Protein AF-A0A5K0ZLF1-F1 (afdb_monomer_lite)

Sequence (175 aa):
DIVDHLTSDVILHFGGTILSRISQLFDMYIDGLMKSLPGLSEEDTLMEHKGSTKFKAETDSQQLALLGNAYAVLDELLPMALSKICSEEKELTGNESLSSESTGPIPSKAVELKDWRRHLQHSLDKFRDYFCRQYMLNFIYSRGDKAQLDARMYLHGKKEDLFWDSEPLPSLPFQ

pLDDT: mean 71.75, std 19.33, range [35.28, 97.81]

Secondary structure (DSSP, 8-state):
-HHHHHHHHHHHHHHHHHHHHHHHHHHHHHHHHHHHSPPS-SSSTTT------S----SHHHHHHHHHHHHHIIIIIHHHHHHHHHHHHHTTS-----------SHHHHHHHHHHHHHHHHHHHHHHHHHHHHHHHHHHHH---TTS---HHHHH---TTT--TTS--PPPGGG-

Organism: NCBI:txid210225

Structure (mmCIF, N/CA/C/O backbone):
data_AF-A0A5K0ZLF1-F1
#
_entry.id   AF-A0A5K0ZLF1-F1
#
loop_
_atom_site.group_PDB
_atom_site.id
_atom_site.type_symbol
_atom_site.label_atom_id
_atom_site.label_alt_id
_atom_site.label_comp_id
_atom_site.label_asym_id
_atom_site.label_entity_id
_atom_site.label_seq_id
_atom_site.pdbx_PDB_ins_code
_atom_site.Cartn_x
_atom_site.Cartn_y
_atom_site.Cartn_z
_atom_site.occupancy
_atom_site.B_iso_or_equiv
_atom_site.auth_seq_id
_atom_site.auth_comp_id
_atom_site.auth_asym_id
_atom_site.auth_atom_id
_atom_site.pdbx_PDB_model_num
ATOM 1 N N . ASP A 1 1 ? 30.273 0.880 -21.144 1.00 59.88 1 ASP A N 1
ATOM 2 C CA . ASP A 1 1 ? 30.046 0.669 -22.592 1.00 59.88 1 ASP A CA 1
ATOM 3 C C . ASP A 1 1 ? 29.129 -0.496 -22.948 1.00 59.88 1 ASP A C 1
ATOM 5 O O . ASP A 1 1 ? 27.970 -0.226 -23.213 1.00 59.88 1 ASP A O 1
ATOM 9 N N . ILE A 1 2 ? 29.535 -1.775 -22.946 1.00 61.44 2 ILE A N 1
ATOM 10 C CA . ILE A 1 2 ? 28.624 -2.860 -23.410 1.00 61.44 2 ILE A CA 1
ATOM 11 C C . ILE A 1 2 ? 27.468 -3.132 -22.426 1.00 61.44 2 ILE A C 1
ATOM 13 O O . ILE A 1 2 ? 26.330 -3.339 -22.839 1.00 61.44 2 ILE A O 1
ATOM 17 N N . VAL A 1 3 ? 27.760 -3.128 -21.123 1.00 61.06 3 VAL A N 1
ATOM 18 C CA . VAL A 1 3 ? 26.781 -3.417 -20.057 1.00 61.06 3 VAL A CA 1
ATOM 19 C C . VAL A 1 3 ? 25.696 -2.338 -19.982 1.00 61.06 3 VAL A C 1
ATOM 21 O O . VAL A 1 3 ? 24.527 -2.643 -19.755 1.00 61.06 3 VAL A O 1
ATOM 24 N N . ASP A 1 4 ? 26.064 -1.090 -20.256 1.00 61.72 4 ASP A N 1
ATOM 25 C CA . ASP A 1 4 ? 25.166 0.056 -20.132 1.00 61.72 4 ASP A CA 1
ATOM 26 C C . ASP A 1 4 ? 24.184 0.135 -21.309 1.00 61.72 4 ASP A C 1
ATOM 28 O O . ASP A 1 4 ? 22.994 0.377 -21.113 1.00 61.72 4 ASP A O 1
ATOM 32 N N . HIS A 1 5 ? 24.646 -0.167 -22.529 1.00 59.69 5 HIS A N 1
ATOM 33 C CA . HIS A 1 5 ? 23.767 -0.301 -23.698 1.00 59.69 5 HIS A CA 1
ATOM 34 C C . HIS A 1 5 ? 22.795 -1.472 -23.544 1.00 59.69 5 HIS A C 1
ATOM 36 O O . HIS A 1 5 ? 21.603 -1.315 -23.797 1.00 59.69 5 HIS A O 1
ATOM 42 N N . LEU A 1 6 ? 23.268 -2.610 -23.019 1.00 63.22 6 LEU A N 1
ATOM 43 C CA . LEU A 1 6 ? 22.384 -3.721 -22.666 1.00 63.22 6 LEU A CA 1
ATOM 44 C C . LEU A 1 6 ? 21.322 -3.304 -21.643 1.00 63.22 6 LEU A C 1
ATOM 46 O O . LEU A 1 6 ? 20.180 -3.738 -21.745 1.00 63.22 6 LEU A O 1
ATOM 50 N N . THR A 1 7 ? 21.678 -2.468 -20.668 1.00 67.00 7 THR A N 1
ATOM 51 C CA . THR A 1 7 ? 20.746 -2.012 -19.627 1.00 67.00 7 THR A CA 1
ATOM 52 C C . THR A 1 7 ? 19.644 -1.123 -20.207 1.00 67.00 7 THR A C 1
ATOM 54 O O . THR A 1 7 ? 18.468 -1.354 -19.921 1.00 67.00 7 THR A O 1
ATOM 57 N N . SER A 1 8 ? 19.991 -0.167 -21.075 1.00 66.81 8 SER A N 1
ATOM 58 C CA . SER A 1 8 ? 19.006 0.699 -21.746 1.00 66.81 8 SER A CA 1
ATOM 59 C C . SER A 1 8 ? 18.079 -0.096 -22.677 1.00 66.81 8 SER A C 1
ATOM 61 O O . SER A 1 8 ? 16.853 0.026 -22.578 1.00 66.81 8 SER A O 1
ATOM 63 N N . ASP A 1 9 ? 18.632 -1.001 -23.492 1.00 65.75 9 ASP A N 1
ATOM 64 C CA . ASP A 1 9 ? 17.843 -1.863 -24.381 1.00 65.75 9 ASP A CA 1
ATOM 65 C C . ASP A 1 9 ? 16.900 -2.782 -23.590 1.00 65.75 9 ASP A C 1
ATOM 67 O O . ASP A 1 9 ? 15.738 -2.977 -23.959 1.00 65.75 9 ASP A O 1
ATOM 71 N N . VAL A 1 10 ? 17.358 -3.309 -22.451 1.00 70.69 10 VAL A N 1
ATOM 72 C CA . VAL A 1 10 ? 16.533 -4.140 -21.568 1.00 70.69 10 VAL A CA 1
ATOM 73 C C . VAL A 1 10 ? 15.377 -3.338 -20.966 1.00 70.69 10 VAL A C 1
ATOM 75 O O . VAL A 1 10 ? 14.247 -3.826 -20.950 1.00 70.69 10 VAL A O 1
ATOM 78 N N . ILE A 1 11 ? 15.605 -2.105 -20.512 1.00 72.94 11 ILE A N 1
ATOM 79 C CA . ILE A 1 11 ? 14.537 -1.243 -19.978 1.00 72.94 11 ILE A CA 1
ATOM 80 C C . ILE A 1 11 ? 13.529 -0.889 -21.078 1.00 72.94 11 ILE A C 1
ATOM 82 O O . ILE A 1 11 ? 12.318 -0.910 -20.843 1.00 72.94 11 ILE A O 1
ATOM 86 N N . LEU A 1 12 ? 14.001 -0.602 -22.293 1.00 72.56 12 LEU A N 1
ATOM 87 C CA . LEU A 1 12 ? 13.146 -0.233 -23.417 1.00 72.56 12 LEU A CA 1
ATOM 88 C C . LEU A 1 12 ? 12.258 -1.393 -23.887 1.00 72.56 12 LEU A C 1
ATOM 90 O O . LEU A 1 12 ? 11.082 -1.171 -24.176 1.00 72.56 12 LEU A O 1
ATOM 94 N N . HIS A 1 13 ? 12.800 -2.612 -23.938 1.00 75.19 13 HIS A N 1
ATOM 95 C CA . HIS A 1 13 ? 12.083 -3.791 -24.427 1.00 75.19 13 HIS A CA 1
ATOM 96 C C . HIS A 1 13 ? 11.289 -4.532 -23.348 1.00 75.19 13 HIS A C 1
ATOM 98 O O . HIS A 1 13 ? 10.226 -5.080 -23.644 1.00 75.19 13 HIS A O 1
ATOM 104 N N . PHE A 1 14 ? 11.767 -4.547 -22.102 1.00 79.75 14 PHE A N 1
ATOM 105 C CA . PHE A 1 14 ? 11.156 -5.318 -21.016 1.00 79.75 14 PHE A CA 1
ATOM 106 C C . PHE A 1 14 ? 10.496 -4.458 -19.936 1.00 79.75 14 PHE A C 1
ATOM 108 O O . PHE A 1 14 ? 9.848 -5.024 -19.056 1.00 79.75 14 PHE A O 1
ATOM 115 N N . GLY A 1 15 ? 10.584 -3.124 -20.009 1.00 79.88 15 GLY A N 1
ATOM 116 C CA . GLY A 1 15 ? 10.031 -2.200 -19.010 1.00 79.88 15 GLY A CA 1
ATOM 117 C C . GLY A 1 15 ? 8.580 -2.504 -18.637 1.00 79.88 15 GLY A C 1
ATOM 118 O O . GLY A 1 15 ? 8.283 -2.699 -17.463 1.00 79.88 15 GLY A O 1
ATOM 119 N N . GLY A 1 16 ? 7.695 -2.679 -19.620 1.00 83.69 16 GLY A N 1
ATOM 120 C CA . GLY A 1 16 ? 6.294 -3.027 -19.363 1.00 83.69 16 GLY A CA 1
ATOM 121 C C . GLY A 1 16 ? 6.087 -4.377 -18.672 1.00 83.69 16 GLY A C 1
ATOM 122 O O . GLY A 1 16 ? 5.276 -4.513 -17.753 1.00 83.69 16 GLY A O 1
ATOM 123 N N . THR A 1 17 ? 6.887 -5.382 -19.041 1.00 87.50 17 THR A N 1
ATOM 124 C CA . THR A 1 17 ? 6.853 -6.697 -18.380 1.00 87.50 17 THR A CA 1
ATOM 125 C C . THR A 1 17 ? 7.340 -6.589 -16.936 1.00 87.50 17 THR A C 1
ATOM 127 O O . THR A 1 17 ? 6.736 -7.179 -16.041 1.00 87.50 17 THR A O 1
ATOM 130 N N . ILE A 1 18 ? 8.395 -5.810 -16.689 1.00 88.06 18 ILE A N 1
ATOM 131 C CA . ILE A 1 18 ? 8.931 -5.558 -15.347 1.00 88.06 18 ILE A CA 1
ATOM 132 C C . ILE A 1 18 ? 7.883 -4.847 -14.486 1.00 88.06 18 ILE A C 1
ATOM 134 O O . ILE A 1 18 ? 7.588 -5.316 -13.389 1.00 88.06 18 ILE A O 1
ATOM 138 N N . LEU A 1 19 ? 7.264 -3.778 -14.994 1.00 89.62 19 LEU A N 1
ATOM 139 C CA . LEU A 1 19 ? 6.209 -3.043 -14.291 1.00 89.62 19 LEU A CA 1
ATOM 140 C C . LEU A 1 19 ? 5.022 -3.952 -13.946 1.00 89.62 19 LEU A C 1
ATOM 142 O O . LEU A 1 19 ? 4.575 -3.959 -12.800 1.00 89.62 19 LEU A O 1
ATOM 146 N N . SER A 1 20 ? 4.576 -4.790 -14.886 1.00 91.50 20 SER A N 1
ATOM 147 C CA . SER A 1 20 ? 3.515 -5.778 -14.646 1.00 91.50 20 SER A CA 1
ATOM 148 C C . SER A 1 20 ? 3.877 -6.778 -13.541 1.00 91.50 20 SER A C 1
ATOM 150 O O . SER A 1 20 ? 3.047 -7.089 -12.682 1.00 91.50 20 SER A O 1
ATOM 152 N N . ARG A 1 21 ? 5.125 -7.261 -13.511 1.00 93.31 21 ARG A N 1
ATOM 153 C CA . ARG A 1 21 ? 5.606 -8.149 -12.441 1.00 93.31 21 ARG A CA 1
ATOM 154 C C . ARG A 1 21 ? 5.681 -7.436 -11.097 1.00 93.31 21 ARG A C 1
ATOM 156 O O . ARG A 1 21 ? 5.302 -8.033 -10.094 1.00 93.31 21 ARG A O 1
ATOM 163 N N . ILE A 1 22 ? 6.109 -6.174 -11.067 1.00 93.81 22 ILE A N 1
ATOM 164 C CA . ILE A 1 22 ? 6.105 -5.363 -9.843 1.00 93.81 22 ILE A CA 1
ATOM 165 C C . ILE A 1 22 ? 4.676 -5.192 -9.321 1.00 93.81 22 ILE A C 1
ATOM 167 O O . ILE A 1 22 ? 4.459 -5.380 -8.129 1.00 93.81 22 ILE A O 1
ATOM 171 N N . SER A 1 23 ? 3.695 -4.915 -10.188 1.00 95.06 23 SER A N 1
ATOM 172 C CA . SER A 1 23 ? 2.282 -4.841 -9.787 1.00 95.06 23 SER A CA 1
ATOM 173 C C . SER A 1 23 ? 1.796 -6.139 -9.146 1.00 95.06 23 SER A C 1
ATOM 175 O O . SER A 1 23 ? 1.234 -6.103 -8.058 1.00 95.06 23 SER A O 1
ATOM 177 N N . GLN A 1 24 ? 2.085 -7.291 -9.760 1.00 96.31 24 GLN A N 1
ATOM 178 C CA . GLN A 1 24 ? 1.708 -8.602 -9.212 1.00 96.31 24 GLN A CA 1
ATOM 179 C C . GLN A 1 24 ? 2.365 -8.879 -7.854 1.00 96.31 24 GLN A C 1
ATOM 181 O O . GLN A 1 24 ? 1.717 -9.383 -6.939 1.00 96.31 24 GLN A O 1
ATOM 186 N N . LEU A 1 25 ? 3.648 -8.541 -7.705 1.00 96.88 25 LEU A N 1
ATOM 187 C CA . LEU A 1 25 ? 4.357 -8.687 -6.433 1.00 96.88 25 LEU A CA 1
ATOM 188 C C . LEU A 1 25 ? 3.794 -7.757 -5.359 1.00 96.88 25 LEU A C 1
ATOM 190 O O . LEU A 1 25 ? 3.682 -8.165 -4.205 1.00 96.88 25 LEU A O 1
ATOM 194 N N . PHE A 1 26 ? 3.423 -6.533 -5.732 1.00 97.25 26 PHE A N 1
ATOM 195 C CA . PHE A 1 26 ? 2.796 -5.589 -4.819 1.00 97.25 26 PHE A CA 1
ATOM 196 C C . PHE A 1 26 ? 1.419 -6.082 -4.365 1.00 97.25 26 PHE A C 1
ATOM 198 O O . PHE A 1 26 ? 1.138 -6.047 -3.172 1.00 97.25 26 PHE A O 1
ATOM 205 N N . ASP A 1 27 ? 0.609 -6.645 -5.264 1.00 97.50 27 ASP A N 1
ATOM 206 C CA . ASP A 1 27 ? -0.674 -7.262 -4.902 1.00 97.50 27 ASP A CA 1
ATOM 207 C C . ASP A 1 27 ? -0.486 -8.409 -3.898 1.00 97.50 27 ASP A C 1
ATOM 209 O O . ASP A 1 27 ? -1.157 -8.458 -2.868 1.00 97.50 27 ASP A O 1
ATOM 213 N N . MET A 1 28 ? 0.486 -9.295 -4.141 1.00 96.06 28 MET A N 1
ATOM 214 C CA . MET A 1 28 ? 0.816 -10.382 -3.211 1.00 96.06 28 MET A CA 1
ATOM 215 C C . MET A 1 28 ? 1.322 -9.865 -1.859 1.00 96.06 28 MET A C 1
ATOM 217 O O . MET A 1 28 ? 1.008 -10.443 -0.816 1.00 96.06 28 MET A O 1
ATOM 221 N N . TYR A 1 29 ? 2.113 -8.792 -1.871 1.00 96.31 29 TYR A N 1
ATOM 222 C CA . TYR A 1 29 ? 2.585 -8.125 -0.663 1.00 96.31 29 TYR A CA 1
ATOM 223 C C . TYR A 1 29 ? 1.412 -7.568 0.148 1.00 96.31 29 TYR A C 1
ATOM 225 O O . TYR A 1 29 ? 1.292 -7.890 1.330 1.00 96.31 29 TYR A O 1
ATOM 233 N N . ILE A 1 30 ? 0.509 -6.822 -0.492 1.00 96.25 30 ILE A N 1
ATOM 234 C CA . ILE A 1 30 ? -0.695 -6.266 0.128 1.00 96.25 30 ILE A CA 1
ATOM 235 C C . ILE A 1 30 ? -1.600 -7.367 0.694 1.00 96.25 30 ILE A C 1
ATOM 237 O O . ILE A 1 30 ? -2.020 -7.278 1.849 1.00 96.25 30 ILE A O 1
ATOM 241 N N . ASP A 1 31 ? -1.863 -8.433 -0.063 1.00 94.06 31 ASP A N 1
ATOM 242 C CA . ASP A 1 31 ? -2.661 -9.564 0.422 1.00 9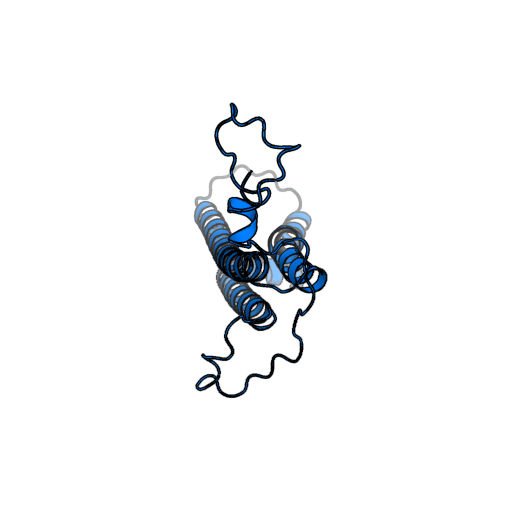4.06 31 ASP A CA 1
ATOM 243 C C . ASP A 1 31 ? -1.993 -10.247 1.633 1.00 94.06 31 ASP A C 1
ATOM 245 O O . ASP A 1 31 ? -2.670 -10.696 2.562 1.00 94.06 31 ASP A O 1
ATOM 249 N N . GLY A 1 32 ? -0.658 -10.301 1.661 1.00 92.62 32 GLY A N 1
ATOM 250 C CA . GLY A 1 32 ? 0.114 -10.756 2.817 1.00 92.62 32 GLY A CA 1
ATOM 251 C C . GLY A 1 32 ? -0.050 -9.850 4.041 1.00 92.62 32 GLY A C 1
ATOM 252 O O . GLY A 1 32 ? -0.228 -10.352 5.156 1.00 92.62 32 GLY A O 1
ATOM 253 N N . LEU A 1 33 ? -0.046 -8.528 3.849 1.00 92.94 33 LEU A N 1
ATOM 254 C CA . LEU A 1 33 ? -0.303 -7.563 4.920 1.00 92.94 33 LEU A CA 1
ATOM 255 C C . LEU A 1 33 ? -1.730 -7.690 5.466 1.00 92.94 33 LEU A C 1
ATOM 257 O O . LEU A 1 33 ? -1.904 -7.736 6.682 1.00 92.94 33 LEU A O 1
ATOM 261 N N . MET A 1 34 ? -2.738 -7.829 4.598 1.00 91.69 34 MET A N 1
ATOM 262 C CA . MET A 1 34 ? -4.134 -8.049 5.008 1.00 91.69 34 MET A CA 1
ATOM 263 C C . MET A 1 34 ? -4.284 -9.295 5.883 1.00 91.69 34 MET A C 1
ATOM 265 O O . MET A 1 34 ? -4.906 -9.231 6.939 1.00 91.69 34 MET A O 1
ATOM 269 N N . LYS A 1 35 ? -3.662 -10.414 5.487 1.00 89.94 35 LYS A N 1
ATOM 270 C CA . LYS A 1 35 ? -3.667 -11.679 6.251 1.00 89.94 35 LYS A CA 1
ATOM 271 C C . LYS A 1 35 ? -2.897 -11.611 7.571 1.00 89.94 35 LYS A C 1
ATOM 273 O O . LYS A 1 35 ? -3.031 -12.510 8.403 1.00 89.94 35 LYS A O 1
ATOM 278 N N . SER A 1 36 ? -2.054 -10.594 7.733 1.00 89.88 36 SER A N 1
ATOM 279 C CA . SER A 1 36 ? -1.294 -10.347 8.959 1.00 89.88 36 SER A CA 1
ATOM 280 C C . SER A 1 36 ? -2.064 -9.466 9.945 1.00 89.88 36 SER A C 1
ATOM 282 O O . SER A 1 36 ? -1.708 -9.431 11.121 1.00 89.88 36 SER A O 1
ATOM 284 N N . LEU A 1 37 ? -3.113 -8.764 9.508 1.00 87.56 37 LEU A N 1
ATOM 285 C CA . LEU A 1 37 ? -3.998 -8.029 10.409 1.00 87.56 37 LEU A CA 1
ATOM 286 C C . LEU A 1 37 ? -4.905 -9.000 11.186 1.00 87.56 37 LEU A C 1
ATOM 288 O O . LEU A 1 37 ? -5.261 -10.067 10.674 1.00 87.56 37 LEU A O 1
ATOM 292 N N . PRO A 1 38 ? -5.294 -8.656 12.424 1.00 80.88 38 PRO A N 1
ATOM 293 C CA . PRO A 1 38 ? -6.237 -9.459 13.180 1.00 80.88 38 PRO A CA 1
ATOM 294 C C . PRO A 1 38 ? -7.592 -9.435 12.465 1.00 80.88 38 PRO A C 1
ATOM 296 O O . PRO A 1 38 ? -8.112 -8.372 12.138 1.00 80.88 38 PRO A O 1
ATOM 299 N N . GLY A 1 39 ? -8.137 -10.617 12.181 1.00 70.38 39 GLY A N 1
ATOM 300 C CA . GLY A 1 39 ? -9.487 -10.766 11.647 1.00 70.38 39 GLY A CA 1
ATOM 301 C C . GLY A 1 39 ? -10.510 -10.815 12.779 1.00 70.38 39 GLY A C 1
ATOM 302 O O . GLY A 1 39 ? -10.267 -11.448 13.803 1.00 70.38 39 GLY A O 1
ATOM 303 N N . LEU A 1 40 ? -11.657 -10.169 12.581 1.00 56.16 40 LEU A N 1
ATOM 304 C CA . LEU A 1 40 ? -12.755 -10.108 13.554 1.00 56.16 40 LEU A CA 1
ATOM 305 C C . LEU A 1 40 ? -13.678 -11.338 13.604 1.00 56.16 40 LEU A C 1
ATOM 307 O O . LEU A 1 40 ? -14.561 -11.378 14.454 1.00 56.16 40 LEU A O 1
ATOM 311 N N . SER A 1 41 ? -13.511 -12.330 12.726 1.00 47.41 41 SER A N 1
ATOM 312 C CA . SER A 1 41 ? -14.410 -13.489 12.668 1.00 47.41 41 SER A CA 1
ATOM 313 C C . SER A 1 41 ? -13.689 -14.782 13.038 1.00 47.41 41 SER A C 1
ATOM 315 O O . SER A 1 41 ? -12.866 -15.287 12.276 1.00 47.41 41 SER A O 1
ATOM 317 N N . GLU A 1 42 ? -14.048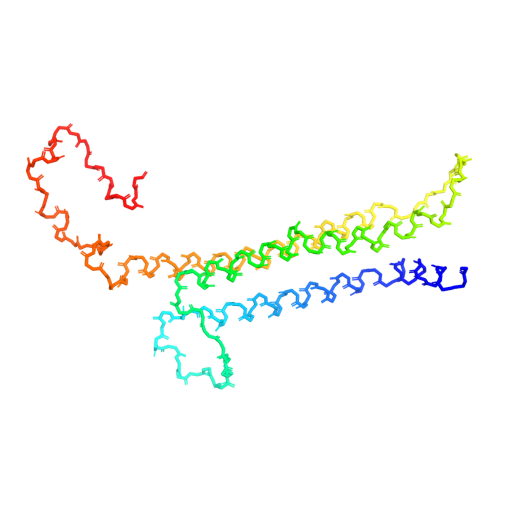 -15.342 14.193 1.00 45.31 42 GLU A N 1
ATOM 318 C CA . GLU A 1 42 ? -13.858 -16.768 14.487 1.00 45.31 42 GLU A CA 1
ATOM 319 C C . GLU A 1 42 ? -14.936 -17.651 13.821 1.00 45.31 42 GLU A C 1
ATOM 321 O O . GLU A 1 42 ? -14.966 -18.852 14.063 1.00 45.31 42 GLU A O 1
ATOM 326 N N . GLU A 1 43 ? -15.816 -17.095 12.977 1.00 45.19 43 GLU A N 1
ATOM 327 C CA . GLU A 1 43 ? -16.950 -17.832 12.395 1.00 45.19 43 GLU A CA 1
ATOM 328 C C . GLU A 1 43 ? -16.781 -18.174 10.900 1.00 45.19 43 GLU A C 1
ATOM 330 O O . GLU A 1 43 ? -17.529 -18.992 10.376 1.00 45.19 43 GLU A O 1
ATOM 335 N N . ASP A 1 44 ? -15.738 -17.664 10.230 1.00 44.41 44 ASP A N 1
ATOM 336 C CA . ASP A 1 44 ? -15.368 -18.065 8.852 1.00 44.41 44 ASP A CA 1
ATOM 337 C C . ASP A 1 44 ? -14.166 -19.036 8.791 1.00 44.41 44 ASP A C 1
ATOM 339 O O . ASP A 1 44 ? -13.738 -19.494 7.730 1.00 44.41 44 ASP A O 1
ATOM 343 N N . THR A 1 45 ? -13.618 -19.423 9.945 1.00 44.94 45 THR A N 1
ATOM 344 C CA . THR A 1 45 ? -12.450 -20.317 10.071 1.00 44.94 45 THR A CA 1
ATOM 345 C C . THR A 1 45 ? -12.757 -21.801 9.852 1.00 44.94 45 THR A C 1
ATOM 347 O O . THR A 1 45 ? -11.894 -22.645 10.099 1.00 44.94 45 THR A O 1
ATOM 350 N N . LEU A 1 46 ? -13.943 -22.159 9.348 1.00 45.22 46 LEU A N 1
ATOM 351 C CA . LEU A 1 46 ? -14.272 -23.554 9.035 1.00 45.22 46 LEU A CA 1
ATOM 352 C C . LEU A 1 46 ? -13.883 -23.999 7.617 1.00 45.22 46 LEU A C 1
ATOM 354 O O . LEU A 1 46 ? -13.921 -25.201 7.357 1.00 45.22 46 LEU A O 1
ATOM 358 N N . MET A 1 47 ? -13.452 -23.101 6.719 1.00 43.22 47 MET A N 1
ATOM 359 C CA . MET A 1 47 ? -13.105 -23.492 5.337 1.00 43.22 47 MET A CA 1
ATOM 360 C C . MET A 1 47 ? -11.778 -22.959 4.772 1.00 43.22 47 MET A C 1
ATOM 362 O O . MET A 1 47 ? -11.347 -23.463 3.736 1.00 43.22 47 MET A O 1
ATOM 366 N N . GLU A 1 48 ? -11.050 -22.053 5.435 1.00 47.47 48 GLU A N 1
ATOM 367 C CA . GLU A 1 48 ? -9.718 -21.639 4.953 1.00 47.47 48 GLU A CA 1
ATOM 368 C C . GLU A 1 48 ? -8.579 -22.390 5.651 1.00 47.47 48 GLU A C 1
ATOM 370 O O . GLU A 1 48 ? -7.915 -21.968 6.597 1.00 47.47 48 GLU A O 1
ATOM 375 N N . HIS A 1 49 ? -8.378 -23.587 5.123 1.00 43.25 49 HIS A N 1
ATOM 376 C CA . HIS A 1 49 ? -7.299 -24.517 5.389 1.00 43.25 49 HIS A CA 1
ATOM 377 C C . HIS A 1 49 ? -5.895 -23.863 5.324 1.00 43.25 49 HIS A C 1
ATOM 379 O O . HIS A 1 49 ? -5.413 -23.490 4.258 1.00 43.25 49 HIS A O 1
ATOM 385 N N . LYS A 1 50 ? -5.193 -23.840 6.469 1.00 43.19 50 LYS A N 1
ATOM 386 C CA . LYS A 1 50 ? -3.718 -23.854 6.620 1.00 43.19 50 LYS A CA 1
ATOM 387 C C . LYS A 1 50 ? -2.909 -22.962 5.660 1.00 43.19 50 LYS A C 1
ATOM 389 O O . LYS A 1 50 ? -2.143 -23.446 4.829 1.00 43.19 50 LYS A O 1
ATOM 394 N N . GLY A 1 51 ? -2.920 -21.663 5.916 1.00 46.00 51 GLY A N 1
ATOM 395 C CA . GLY A 1 51 ? -1.757 -20.813 5.674 1.00 46.00 51 GLY A CA 1
ATOM 396 C C . GLY A 1 51 ? -1.411 -20.123 6.980 1.00 46.00 51 GLY A C 1
ATOM 397 O O . GLY A 1 51 ? -1.985 -19.087 7.279 1.00 46.00 51 GLY A O 1
ATOM 398 N N . SER A 1 52 ? -0.540 -20.706 7.807 1.00 52.25 52 SER A N 1
ATOM 399 C CA . SER A 1 52 ? -0.112 -20.053 9.047 1.00 52.25 52 SER A CA 1
ATOM 400 C C . SER A 1 52 ? 0.668 -18.785 8.688 1.00 52.25 52 SER A C 1
ATOM 402 O O . SER A 1 52 ? 1.870 -18.861 8.406 1.00 52.25 52 SER A O 1
ATOM 404 N N . THR A 1 53 ? 0.018 -17.623 8.666 1.00 58.00 53 THR A N 1
ATOM 405 C CA . THR A 1 53 ? 0.731 -16.347 8.687 1.00 58.00 53 THR A CA 1
ATOM 406 C C . THR A 1 53 ? 1.566 -16.366 9.966 1.00 58.00 53 THR A C 1
ATOM 408 O O . THR A 1 53 ? 1.023 -16.363 11.067 1.00 58.00 53 THR A O 1
ATOM 411 N N . LYS A 1 54 ? 2.895 -16.502 9.837 1.00 66.19 54 LYS A N 1
ATOM 412 C CA . LYS A 1 54 ? 3.804 -16.647 10.994 1.00 66.19 54 LYS A CA 1
ATOM 413 C C . LYS A 1 54 ? 3.790 -15.415 11.905 1.00 66.19 54 LYS A C 1
ATOM 415 O O . LYS A 1 54 ? 4.246 -15.497 13.038 1.00 66.19 54 LYS A O 1
ATOM 420 N N . PHE A 1 55 ? 3.299 -14.292 11.390 1.00 79.56 55 PHE A N 1
ATOM 421 C CA . PHE A 1 55 ? 3.217 -13.014 12.068 1.00 79.56 55 PHE A CA 1
ATOM 422 C C . PHE A 1 55 ? 1.778 -12.491 12.011 1.00 79.56 55 PHE A C 1
ATOM 424 O O . PHE A 1 55 ? 1.174 -12.474 10.937 1.00 79.56 55 PHE A O 1
ATOM 431 N N . LYS A 1 56 ? 1.258 -12.056 13.162 1.00 87.12 56 LYS A N 1
ATOM 432 C CA . LYS A 1 56 ? 0.027 -11.272 13.285 1.00 87.12 56 LYS A CA 1
ATOM 433 C C . LYS A 1 56 ? 0.351 -9.936 13.954 1.00 87.12 56 LYS A C 1
ATOM 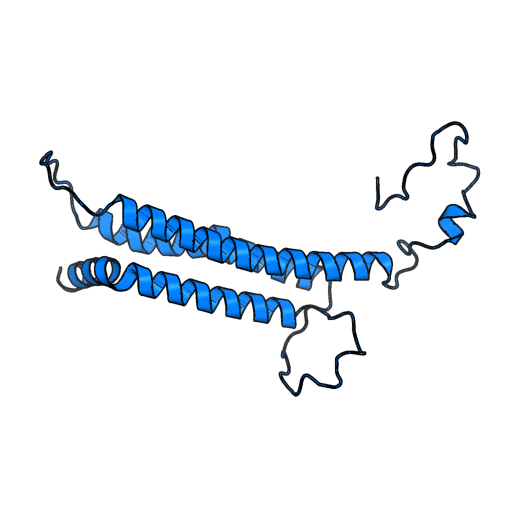435 O O . LYS A 1 56 ? 1.091 -9.902 14.932 1.00 87.12 56 LYS A O 1
ATOM 440 N N . ALA A 1 57 ? -0.198 -8.853 13.419 1.00 87.69 57 ALA A N 1
ATOM 441 C CA . ALA A 1 57 ? -0.082 -7.504 13.959 1.00 87.69 57 ALA A CA 1
ATOM 442 C C . ALA A 1 57 ? -1.156 -7.280 15.035 1.00 87.69 57 ALA A C 1
ATOM 444 O O . ALA A 1 57 ? -2.211 -6.714 14.773 1.00 87.69 57 ALA A O 1
ATOM 445 N N . GLU A 1 58 ? -0.921 -7.776 16.242 1.00 83.94 58 GLU A N 1
ATOM 446 C CA . GLU A 1 58 ? -1.919 -7.773 17.317 1.00 83.94 58 GLU A CA 1
ATOM 447 C C . GLU A 1 58 ? -2.141 -6.383 17.930 1.00 83.94 58 GLU A C 1
ATOM 449 O O . GLU A 1 58 ? -3.241 -6.091 18.389 1.00 83.94 58 GLU A O 1
ATOM 454 N N . THR A 1 59 ? -1.133 -5.506 17.913 1.00 85.94 59 THR A N 1
ATOM 455 C CA . THR A 1 59 ? -1.235 -4.160 18.501 1.00 85.94 59 THR A CA 1
ATOM 456 C C . THR A 1 59 ? -1.569 -3.093 17.461 1.00 85.94 59 THR A C 1
ATOM 458 O O . THR A 1 59 ? -1.111 -3.171 16.321 1.00 85.94 59 THR A O 1
ATOM 461 N N . ASP A 1 60 ? -2.259 -2.023 17.868 1.00 84.00 60 ASP A N 1
ATOM 462 C CA . ASP A 1 60 ? -2.546 -0.866 17.000 1.00 84.00 60 ASP A CA 1
ATOM 463 C C . ASP A 1 60 ? -1.276 -0.306 16.349 1.00 84.00 60 ASP A C 1
ATOM 465 O O . ASP A 1 60 ? -1.258 0.009 15.163 1.00 84.00 60 ASP A O 1
ATOM 469 N N . SER A 1 61 ? -0.176 -0.243 17.107 1.00 86.44 61 SER A N 1
ATOM 470 C CA . SER A 1 61 ? 1.121 0.204 16.598 1.00 86.44 61 SER A CA 1
ATOM 471 C C . SER A 1 61 ? 1.680 -0.710 15.506 1.00 86.44 61 SER A C 1
ATOM 473 O O . SER A 1 61 ? 2.221 -0.210 14.524 1.00 86.44 61 SER A O 1
ATOM 475 N N . GLN A 1 62 ? 1.537 -2.033 15.635 1.00 91.00 62 GLN A N 1
ATOM 476 C CA . GLN A 1 62 ? 1.958 -2.984 14.606 1.00 91.00 62 GLN A CA 1
ATOM 477 C C . GLN A 1 62 ? 1.076 -2.866 13.363 1.00 91.00 62 GLN A C 1
ATOM 479 O O . GLN A 1 62 ? 1.596 -2.859 12.251 1.00 91.00 62 GLN A O 1
ATOM 484 N N . GLN A 1 63 ? -0.240 -2.734 13.534 1.00 90.50 63 GLN A N 1
ATOM 485 C CA . GLN A 1 63 ? -1.177 -2.605 12.418 1.00 90.50 63 GLN A CA 1
ATOM 486 C C . GLN A 1 63 ? -0.952 -1.294 11.650 1.00 90.50 63 GLN A C 1
ATOM 488 O O . GLN A 1 63 ? -0.861 -1.306 10.422 1.00 90.50 63 GLN A O 1
ATOM 493 N N . LEU A 1 64 ? -0.784 -0.175 12.365 1.00 92.00 64 LEU A N 1
ATOM 494 C CA . LEU A 1 64 ? -0.423 1.119 11.781 1.00 92.00 64 LEU A CA 1
ATOM 495 C C . LEU A 1 64 ? 0.947 1.073 11.102 1.00 92.00 64 LEU A C 1
ATOM 497 O O . LEU A 1 64 ? 1.111 1.669 10.042 1.00 92.00 64 LEU A O 1
ATOM 501 N N . ALA A 1 65 ? 1.917 0.343 11.660 1.00 94.25 65 ALA A N 1
ATOM 502 C CA . ALA A 1 65 ? 3.212 0.150 11.017 1.00 94.25 65 ALA A CA 1
ATOM 503 C C . ALA A 1 65 ? 3.091 -0.634 9.701 1.00 94.25 65 ALA A C 1
ATOM 505 O O . ALA A 1 65 ? 3.747 -0.270 8.730 1.00 94.25 65 ALA A O 1
ATOM 506 N N . LEU A 1 66 ? 2.239 -1.667 9.620 1.00 94.38 66 LEU A N 1
ATOM 507 C CA . LEU A 1 66 ? 1.981 -2.363 8.352 1.00 94.38 66 LEU A CA 1
ATOM 508 C C . LEU A 1 66 ? 1.372 -1.421 7.306 1.00 94.38 66 LEU A C 1
ATOM 510 O O . LEU A 1 66 ? 1.817 -1.425 6.159 1.00 94.38 66 LEU A O 1
ATOM 514 N N . LEU A 1 67 ? 0.402 -0.593 7.706 1.00 94.81 67 LEU A N 1
ATOM 515 C CA . LEU A 1 67 ? -0.183 0.426 6.836 1.00 94.81 67 LEU A CA 1
ATOM 516 C C . LEU A 1 67 ? 0.877 1.426 6.362 1.00 94.81 67 LEU A C 1
ATOM 518 O O . LEU A 1 67 ? 1.054 1.605 5.160 1.00 94.81 67 LEU A O 1
ATOM 522 N N . GLY A 1 68 ? 1.633 2.014 7.290 1.00 96.19 68 GLY A N 1
ATOM 523 C CA . GLY A 1 68 ? 2.697 2.972 6.988 1.00 96.19 68 GLY A CA 1
ATOM 524 C C . GLY A 1 68 ? 3.782 2.396 6.078 1.00 96.19 68 GLY A C 1
ATOM 525 O O . GLY A 1 68 ? 4.199 3.060 5.135 1.00 96.19 68 GLY A O 1
ATOM 526 N N . ASN A 1 69 ? 4.183 1.140 6.289 1.00 95.81 69 ASN A N 1
ATOM 527 C CA . ASN A 1 69 ? 5.143 0.459 5.421 1.00 95.81 69 ASN A CA 1
ATOM 528 C C . ASN A 1 69 ? 4.614 0.309 3.989 1.00 95.81 69 ASN A C 1
ATOM 530 O O . ASN A 1 69 ? 5.370 0.516 3.043 1.00 95.81 69 ASN A O 1
ATOM 534 N N . ALA A 1 70 ? 3.329 -0.014 3.813 1.00 96.81 70 ALA A N 1
ATOM 535 C CA . ALA A 1 70 ? 2.729 -0.118 2.485 1.00 96.81 70 ALA A CA 1
ATOM 536 C C . ALA A 1 70 ? 2.746 1.227 1.737 1.00 96.81 70 ALA A C 1
ATOM 538 O O . ALA A 1 70 ? 3.106 1.265 0.559 1.00 96.81 70 ALA A O 1
ATOM 539 N N . TYR A 1 71 ? 2.435 2.326 2.435 1.00 96.50 71 TYR A N 1
ATOM 540 C CA . TYR A 1 71 ? 2.568 3.684 1.895 1.00 96.50 71 TYR A CA 1
ATOM 541 C C . TYR A 1 71 ? 4.022 4.018 1.551 1.00 96.50 71 TYR A C 1
ATOM 543 O O . TYR A 1 71 ? 4.294 4.452 0.438 1.00 96.50 71 TYR A O 1
ATOM 551 N N . ALA A 1 72 ? 4.971 3.749 2.452 1.00 96.81 72 ALA A N 1
ATOM 552 C CA . ALA A 1 72 ? 6.390 4.015 2.213 1.00 96.81 72 ALA A CA 1
ATOM 553 C C . ALA A 1 72 ? 6.926 3.255 0.986 1.00 96.81 72 ALA A C 1
ATOM 555 O O . ALA A 1 72 ? 7.678 3.807 0.182 1.00 96.81 72 ALA A O 1
ATOM 556 N N . VAL A 1 73 ? 6.506 2.000 0.787 1.00 96.38 73 VAL A N 1
ATOM 557 C CA . VAL A 1 73 ? 6.867 1.231 -0.414 1.00 96.38 73 VAL A CA 1
ATOM 558 C C . VAL A 1 73 ? 6.350 1.916 -1.682 1.00 96.38 73 VAL A C 1
ATOM 560 O O . VAL A 1 73 ? 7.112 2.061 -2.640 1.00 96.38 73 VAL A O 1
ATOM 563 N N . LEU A 1 74 ? 5.081 2.335 -1.694 1.00 95.06 74 LEU A N 1
ATOM 564 C CA . LEU A 1 74 ? 4.448 2.925 -2.873 1.00 95.06 74 LEU A CA 1
ATOM 565 C C . LEU A 1 74 ? 4.943 4.342 -3.186 1.00 95.06 74 LEU A C 1
ATOM 567 O O . LEU A 1 74 ? 5.224 4.644 -4.345 1.00 95.06 74 LEU A O 1
ATOM 571 N N . ASP A 1 75 ? 5.022 5.204 -2.178 1.00 94.38 75 ASP A N 1
ATOM 572 C CA . ASP A 1 75 ? 5.251 6.638 -2.360 1.00 94.38 75 ASP A CA 1
ATOM 573 C C . ASP A 1 75 ? 6.734 7.020 -2.320 1.00 94.38 75 ASP A C 1
ATOM 575 O O . ASP A 1 75 ? 7.117 8.026 -2.919 1.00 94.38 75 ASP A O 1
ATOM 579 N N . GLU A 1 76 ? 7.583 6.210 -1.680 1.00 93.69 76 GLU A N 1
ATOM 580 C CA . GLU A 1 76 ? 9.010 6.509 -1.536 1.00 93.69 76 GLU A CA 1
ATOM 581 C C . GLU A 1 76 ? 9.892 5.480 -2.245 1.00 93.69 76 GLU A C 1
ATOM 583 O O . GLU A 1 76 ? 10.644 5.833 -3.158 1.00 93.69 76 GLU A O 1
ATOM 588 N N . LEU A 1 77 ? 9.808 4.201 -1.862 1.00 93.81 77 LEU A N 1
ATOM 589 C CA . LEU A 1 77 ? 10.786 3.196 -2.298 1.00 93.81 77 LEU A CA 1
ATOM 590 C C . LEU A 1 77 ? 10.682 2.878 -3.791 1.00 93.81 77 LEU A C 1
ATOM 592 O O . LEU A 1 77 ? 11.703 2.862 -4.480 1.00 93.81 77 LEU A O 1
ATOM 596 N N . LEU A 1 78 ? 9.473 2.638 -4.307 1.00 91.31 78 LEU A N 1
ATOM 597 C CA . LEU A 1 78 ? 9.268 2.335 -5.726 1.00 91.31 78 LEU A CA 1
ATOM 598 C C . LEU A 1 78 ? 9.633 3.525 -6.634 1.00 91.31 78 LEU A C 1
ATOM 600 O O . LEU A 1 78 ? 10.399 3.320 -7.580 1.00 91.31 78 LEU A O 1
ATOM 604 N N . PRO A 1 79 ? 9.186 4.767 -6.359 1.00 88.44 79 PRO A N 1
ATOM 605 C CA . PRO A 1 79 ? 9.612 5.935 -7.124 1.00 88.44 79 PRO A CA 1
ATOM 606 C C . PRO A 1 79 ? 11.121 6.176 -7.059 1.00 88.44 79 PRO A C 1
ATOM 608 O O . PRO A 1 79 ? 11.717 6.513 -8.080 1.00 88.44 79 PRO A O 1
ATOM 611 N N . MET A 1 80 ? 11.754 5.969 -5.898 1.00 88.88 80 MET A N 1
ATOM 612 C CA . MET A 1 80 ? 13.208 6.086 -5.752 1.00 88.88 80 MET A CA 1
ATOM 613 C C . MET A 1 80 ? 13.958 5.013 -6.550 1.00 88.88 80 MET A C 1
ATOM 615 O O . MET A 1 80 ? 14.988 5.299 -7.155 1.00 88.88 80 MET A O 1
ATOM 619 N N . ALA A 1 81 ? 13.473 3.772 -6.554 1.00 87.31 81 ALA A N 1
ATOM 620 C CA . ALA A 1 81 ? 14.080 2.700 -7.334 1.00 87.31 81 ALA A CA 1
ATOM 621 C C . ALA A 1 81 ? 13.974 2.988 -8.838 1.00 87.31 81 ALA A C 1
ATOM 623 O O . ALA A 1 81 ? 14.970 2.894 -9.552 1.00 87.31 81 ALA A O 1
ATOM 624 N N . LEU A 1 82 ? 12.798 3.413 -9.307 1.00 84.31 82 LEU A N 1
ATOM 625 C CA . LEU A 1 82 ? 12.597 3.799 -10.703 1.00 84.31 82 LEU A CA 1
ATOM 626 C C . LEU A 1 82 ? 13.443 5.007 -11.102 1.00 84.31 82 LEU A C 1
ATOM 628 O O . LEU A 1 82 ? 14.016 5.011 -12.188 1.00 84.31 82 LEU A O 1
ATOM 632 N N . SER A 1 83 ? 13.552 6.021 -10.240 1.00 81.06 83 SER A N 1
ATOM 633 C CA . SER A 1 83 ? 14.354 7.203 -10.551 1.00 81.06 83 SER A CA 1
ATOM 634 C C . SER A 1 83 ? 15.833 6.865 -10.683 1.00 81.06 83 SER A C 1
ATOM 636 O O . SER A 1 83 ? 16.471 7.398 -11.584 1.00 81.06 83 SER A O 1
ATOM 638 N N . LYS A 1 84 ? 16.369 5.952 -9.864 1.00 81.12 84 LYS A N 1
ATOM 639 C CA . LYS A 1 84 ? 17.745 5.452 -10.007 1.00 81.12 84 LYS A CA 1
ATOM 640 C C . LYS A 1 84 ? 17.945 4.731 -11.339 1.00 81.12 84 LYS A C 1
ATOM 642 O O . LYS A 1 84 ? 18.821 5.126 -12.099 1.00 81.12 84 LYS A O 1
ATOM 647 N N . ILE A 1 85 ? 17.059 3.788 -11.665 1.00 74.75 85 ILE A N 1
ATOM 648 C CA . ILE A 1 85 ? 17.110 3.021 -12.920 1.00 74.75 85 ILE A CA 1
ATOM 649 C C . ILE A 1 85 ? 17.054 3.951 -14.148 1.00 74.75 85 ILE A C 1
ATOM 651 O O . ILE A 1 85 ? 17.787 3.751 -15.109 1.00 74.75 85 ILE A O 1
ATOM 655 N N . CYS A 1 86 ? 16.220 4.996 -14.118 1.00 70.75 86 CYS A N 1
ATOM 656 C CA . CYS A 1 86 ? 16.109 5.961 -15.217 1.00 70.75 86 CYS A CA 1
ATOM 657 C C . CYS A 1 86 ? 17.188 7.062 -15.211 1.00 70.75 86 CYS A C 1
ATOM 659 O O . CYS A 1 86 ? 17.426 7.684 -16.242 1.00 70.75 86 CYS A O 1
ATOM 661 N N . SER A 1 87 ? 17.811 7.375 -14.071 1.00 65.50 87 SER A N 1
ATOM 662 C CA . SER A 1 87 ? 18.86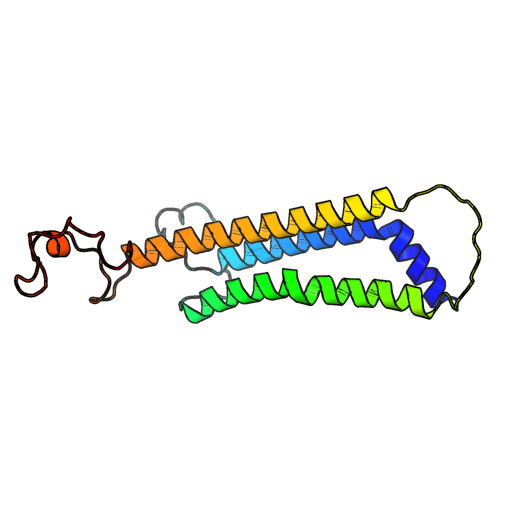9 8.401 -14.002 1.00 65.50 87 SER A CA 1
ATOM 663 C C . SER A 1 87 ? 20.212 7.855 -14.480 1.00 65.50 87 SER A C 1
ATOM 665 O O . SER A 1 87 ? 20.952 8.579 -15.139 1.00 65.50 87 SER A O 1
ATOM 667 N N . GLU A 1 88 ? 20.476 6.570 -14.231 1.00 59.00 88 GLU A N 1
ATOM 668 C CA . GLU A 1 88 ? 21.625 5.843 -14.787 1.00 59.00 88 GLU A CA 1
ATOM 669 C C . GLU A 1 88 ? 21.605 5.833 -16.331 1.00 59.00 88 GLU A C 1
ATOM 671 O O . GLU A 1 88 ? 22.656 5.857 -16.961 1.00 59.00 88 GLU A O 1
ATOM 676 N N . GLU A 1 89 ? 20.424 5.915 -16.958 1.00 55.88 89 GLU A N 1
ATOM 677 C CA . GLU A 1 89 ? 20.271 6.082 -18.413 1.00 55.88 89 GLU A CA 1
ATOM 678 C C . GLU A 1 89 ? 20.725 7.477 -18.897 1.00 55.88 89 GLU A C 1
ATOM 680 O O . GLU A 1 89 ? 21.386 7.600 -19.929 1.00 55.88 89 GLU A O 1
ATOM 685 N N . LYS A 1 90 ? 20.400 8.539 -18.144 1.00 53.59 90 LYS A N 1
ATOM 686 C CA . LYS A 1 90 ? 20.623 9.941 -18.549 1.00 53.59 90 LYS A CA 1
ATOM 687 C C . LYS A 1 90 ? 22.058 10.433 -18.375 1.00 53.59 90 LYS A C 1
ATOM 689 O O . LYS A 1 90 ? 22.475 11.301 -19.139 1.00 53.59 90 LYS A O 1
ATOM 694 N N . GLU A 1 91 ? 22.798 9.933 -17.387 1.00 49.41 91 GLU A N 1
ATOM 695 C CA . GLU A 1 91 ? 24.204 10.326 -17.187 1.00 49.41 91 GLU A CA 1
ATOM 696 C C . GLU A 1 91 ? 25.155 9.721 -18.235 1.00 49.41 91 GLU A C 1
ATOM 698 O O . GLU A 1 91 ? 26.259 10.230 -18.419 1.00 49.41 91 GLU A O 1
ATOM 703 N N . LEU A 1 92 ? 24.728 8.683 -18.963 1.00 47.56 92 LEU A N 1
ATOM 704 C CA . LEU A 1 92 ? 25.566 7.962 -19.928 1.00 47.56 92 LEU A CA 1
ATOM 705 C C . LEU A 1 92 ? 25.322 8.385 -21.386 1.00 47.56 92 LEU A C 1
ATOM 707 O O . LEU A 1 92 ? 26.233 8.303 -22.209 1.00 47.56 92 LEU A O 1
ATOM 711 N N . THR A 1 93 ? 24.143 8.923 -21.712 1.00 45.47 93 THR A N 1
ATOM 712 C CA . THR A 1 93 ? 23.908 9.665 -22.961 1.00 45.47 93 THR A CA 1
ATOM 713 C C . THR A 1 93 ? 24.329 11.121 -22.771 1.00 45.47 93 THR A C 1
ATOM 715 O O . THR A 1 93 ? 23.498 12.015 -22.598 1.00 45.47 93 THR A O 1
ATOM 718 N N . GLY A 1 94 ? 25.638 11.364 -22.726 1.00 41.12 94 GLY A N 1
ATOM 719 C CA . GLY A 1 94 ? 26.184 12.713 -22.631 1.00 41.12 94 GLY A CA 1
ATOM 720 C C . GLY A 1 94 ? 25.647 13.609 -23.751 1.00 41.12 94 GLY A C 1
ATOM 721 O O . GLY A 1 94 ? 25.861 13.326 -24.919 1.00 41.12 94 GLY A O 1
ATOM 722 N N . ASN A 1 95 ? 24.951 14.680 -23.368 1.00 47.75 95 ASN A N 1
ATOM 723 C CA . ASN A 1 95 ? 24.775 15.932 -24.108 1.00 47.75 95 ASN A CA 1
ATOM 724 C C . ASN A 1 95 ? 24.971 15.866 -25.644 1.00 47.75 95 ASN A C 1
ATOM 726 O O . ASN A 1 95 ? 26.008 16.292 -26.147 1.00 47.75 95 ASN A O 1
ATOM 730 N N . GLU A 1 96 ? 23.949 15.456 -26.397 1.00 36.09 96 GLU A N 1
ATOM 731 C CA . GLU A 1 96 ? 23.801 15.892 -27.790 1.00 36.09 96 GLU A CA 1
ATOM 732 C C . GLU A 1 96 ? 22.576 16.799 -27.910 1.00 36.09 96 GLU A C 1
ATOM 734 O O . GLU A 1 96 ? 21.423 16.376 -27.962 1.00 36.09 96 GLU A O 1
ATOM 739 N N . SER A 1 97 ? 22.855 18.100 -27.958 1.00 48.47 97 SER A N 1
ATOM 740 C CA . SER A 1 97 ? 21.964 19.072 -28.575 1.00 48.47 97 SER A CA 1
ATOM 741 C C . SER A 1 97 ? 21.786 18.693 -30.046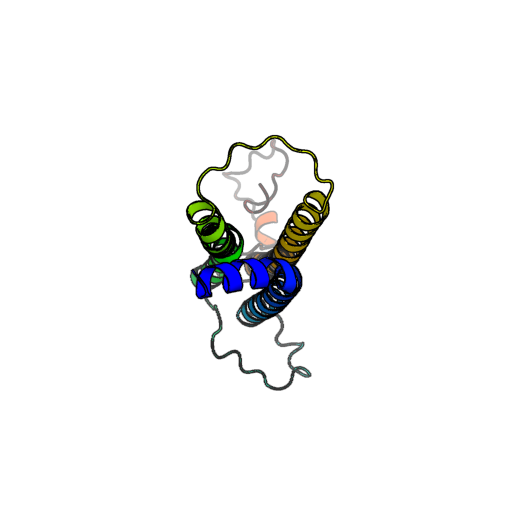 1.00 48.47 97 SER A C 1
ATOM 743 O O . SER A 1 97 ? 22.607 19.067 -30.879 1.00 48.47 97 SER A O 1
ATOM 745 N N . LEU A 1 98 ? 20.698 18.005 -30.381 1.00 37.56 98 LEU A N 1
ATOM 746 C CA . LEU A 1 98 ? 20.214 17.916 -31.754 1.00 37.56 98 LEU A CA 1
ATOM 747 C C . LEU A 1 98 ? 18.689 17.982 -31.769 1.00 37.56 98 LEU A C 1
ATOM 749 O O . LEU A 1 98 ? 17.976 17.016 -31.512 1.00 37.56 98 LEU A O 1
ATOM 753 N N . SER A 1 99 ? 18.190 19.166 -32.118 1.00 49.25 99 SER A N 1
ATOM 754 C CA . SER A 1 99 ? 16.911 19.276 -32.798 1.00 49.25 99 SER A CA 1
ATOM 755 C C . SER A 1 99 ? 16.986 18.452 -34.086 1.00 49.25 99 SER A C 1
ATOM 757 O O . SER A 1 99 ? 17.662 18.852 -35.034 1.00 49.25 99 SER A O 1
ATOM 759 N N . SER A 1 100 ? 16.305 17.315 -34.148 1.00 36.72 100 SER A N 1
ATOM 760 C CA . SER A 1 100 ? 15.876 16.748 -35.423 1.00 36.72 100 SER A CA 1
ATOM 761 C C . SER A 1 100 ? 14.728 15.775 -35.204 1.00 36.72 100 SER A C 1
ATOM 763 O O . SER A 1 100 ? 14.749 14.936 -34.308 1.00 36.72 100 SER A O 1
ATOM 765 N N . GLU A 1 101 ? 13.693 15.976 -36.003 1.00 43.75 101 GLU A N 1
ATOM 766 C CA . GLU A 1 101 ? 12.419 15.279 -36.016 1.00 43.75 101 GLU A CA 1
ATOM 767 C C . GLU A 1 101 ? 12.582 13.751 -36.093 1.00 43.75 101 GLU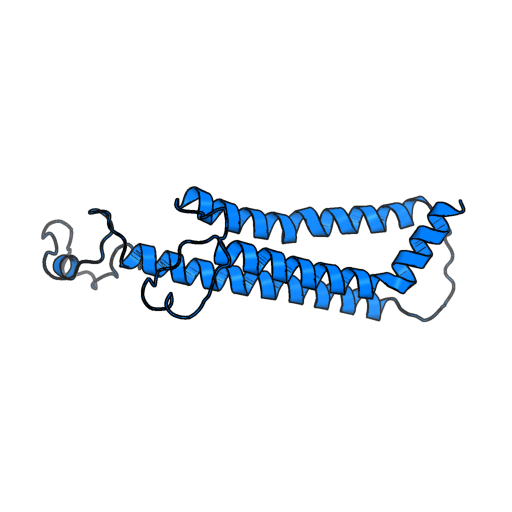 A C 1
ATOM 769 O O . GLU A 1 101 ? 13.083 13.210 -37.075 1.00 43.75 101 GLU A O 1
ATOM 774 N N . SER A 1 102 ? 12.080 13.039 -35.083 1.00 35.28 102 SER A N 1
ATOM 775 C CA . SER A 1 102 ? 11.685 11.637 -35.211 1.00 35.28 102 SER A CA 1
ATOM 776 C C . SER A 1 102 ? 10.482 11.360 -34.311 1.00 35.28 102 SER A C 1
ATOM 778 O O . SER A 1 102 ? 10.493 11.576 -33.100 1.00 35.28 102 SER A O 1
ATOM 780 N N . THR A 1 103 ? 9.405 10.926 -34.946 1.00 49.41 103 THR A N 1
ATOM 781 C CA . THR A 1 103 ? 8.105 10.601 -34.365 1.00 49.41 103 THR A CA 1
ATOM 782 C C . THR A 1 103 ? 8.129 9.209 -33.694 1.00 49.41 103 THR A C 1
ATOM 784 O O . THR A 1 103 ? 8.289 8.214 -34.394 1.00 49.41 103 THR A O 1
ATOM 787 N N . GLY A 1 104 ? 7.887 9.132 -32.366 1.00 42.31 104 GLY A N 1
ATOM 788 C CA . GLY A 1 104 ? 7.509 7.923 -31.565 1.00 42.31 104 GLY A CA 1
ATOM 789 C C . GLY A 1 104 ? 8.511 7.496 -30.454 1.00 42.31 104 GLY A C 1
ATOM 790 O O . GLY A 1 104 ? 9.679 7.834 -30.597 1.00 42.31 104 GLY A O 1
ATOM 791 N N . PRO A 1 105 ? 8.168 6.772 -29.342 1.00 48.94 105 PRO A N 1
ATOM 792 C CA . PRO A 1 105 ? 6.902 6.358 -28.709 1.00 48.94 105 PRO A CA 1
ATOM 793 C C . PRO A 1 105 ? 6.755 6.944 -27.270 1.00 48.94 105 PRO A C 1
ATOM 795 O O . PRO A 1 105 ? 6.448 6.252 -26.301 1.00 48.94 105 PRO A O 1
ATOM 798 N N . ILE A 1 106 ? 7.041 8.231 -27.084 1.00 52.81 106 ILE A N 1
ATOM 799 C CA . ILE A 1 106 ? 7.026 8.890 -25.763 1.00 52.81 106 ILE A CA 1
ATOM 800 C C . ILE A 1 106 ? 5.641 8.884 -25.060 1.00 52.81 106 ILE A C 1
ATOM 802 O O . ILE A 1 106 ? 5.610 8.697 -23.840 1.00 52.81 106 ILE A O 1
ATOM 806 N N . PRO A 1 107 ? 4.480 9.020 -25.746 1.00 55.50 107 PRO A N 1
ATOM 807 C CA . PRO A 1 107 ? 3.196 9.037 -25.042 1.00 55.50 107 PRO A CA 1
ATOM 808 C C . PRO A 1 107 ? 2.786 7.665 -24.487 1.00 55.50 107 PRO A C 1
ATOM 810 O O . PRO A 1 107 ? 2.132 7.618 -23.449 1.00 55.50 107 PRO A O 1
ATOM 813 N N . SER A 1 108 ? 3.180 6.549 -25.114 1.00 59.94 108 SER A N 1
ATOM 814 C CA . SER A 1 108 ? 2.770 5.212 -24.658 1.00 59.94 108 SER A CA 1
ATOM 815 C C . SER A 1 108 ? 3.456 4.808 -23.354 1.00 59.94 108 SER A C 1
ATOM 817 O O . SER A 1 108 ? 2.783 4.305 -22.459 1.00 59.94 108 SER A O 1
ATOM 819 N N . LYS A 1 109 ? 4.751 5.113 -23.188 1.00 67.50 109 LYS A N 1
ATOM 820 C CA . LYS A 1 109 ? 5.478 4.863 -21.928 1.00 67.50 109 LYS A CA 1
ATOM 821 C C . LYS A 1 109 ? 4.925 5.694 -20.764 1.00 67.50 109 LYS A C 1
ATOM 823 O O . LYS A 1 109 ? 4.813 5.205 -19.644 1.00 67.50 109 LYS A O 1
ATOM 828 N N . ALA A 1 110 ? 4.547 6.948 -21.022 1.00 69.56 110 ALA A N 1
ATOM 829 C CA . ALA A 1 110 ? 3.947 7.813 -20.005 1.00 69.56 110 ALA A CA 1
ATOM 830 C C . ALA A 1 110 ? 2.551 7.326 -19.570 1.00 69.56 110 ALA A C 1
ATOM 832 O O . ALA A 1 110 ? 2.214 7.398 -18.387 1.00 69.56 110 ALA A O 1
ATOM 833 N N . VAL A 1 111 ? 1.750 6.813 -20.513 1.00 72.00 111 VAL A N 1
ATOM 834 C CA . VAL A 1 111 ? 0.448 6.190 -20.225 1.00 72.00 111 VAL A CA 1
ATOM 835 C C . VAL A 1 111 ? 0.632 4.903 -19.419 1.00 72.00 111 VAL A C 1
ATOM 837 O O . VAL A 1 111 ? -0.008 4.749 -18.384 1.00 72.00 111 VAL A O 1
ATOM 840 N N . GLU A 1 112 ? 1.571 4.044 -19.811 1.00 83.75 112 GLU A N 1
ATOM 841 C CA . GLU A 1 112 ? 1.870 2.787 -19.118 1.00 83.75 112 GLU A CA 1
ATOM 842 C C . GLU A 1 112 ? 2.332 3.002 -17.669 1.00 83.75 112 GLU A C 1
ATOM 844 O O . GLU A 1 112 ? 1.821 2.356 -16.757 1.00 83.75 112 GLU A O 1
ATOM 849 N N . LEU A 1 113 ? 3.220 3.970 -17.418 1.00 85.00 113 LEU A N 1
ATOM 850 C CA . LEU A 1 113 ? 3.640 4.331 -16.057 1.00 85.00 113 LEU A CA 1
ATOM 851 C C . LEU A 1 113 ? 2.486 4.883 -15.212 1.00 85.00 113 LEU A C 1
ATOM 853 O O . LEU A 1 113 ? 2.408 4.625 -14.008 1.00 85.00 113 LEU A O 1
ATOM 857 N N . LYS A 1 114 ? 1.582 5.652 -15.826 1.00 88.88 114 LYS A N 1
ATOM 858 C CA . LYS A 1 114 ? 0.403 6.192 -15.143 1.00 88.88 114 LYS A CA 1
ATOM 859 C C . LYS A 1 114 ? -0.583 5.085 -14.776 1.00 88.88 114 LYS A C 1
ATOM 861 O O . LYS A 1 114 ? -1.115 5.107 -13.666 1.00 88.88 114 LYS A O 1
ATOM 866 N N . ASP A 1 115 ? -0.817 4.136 -15.674 1.00 91.75 115 ASP A N 1
ATOM 867 C CA . ASP A 1 115 ? -1.705 2.998 -15.432 1.00 91.75 115 ASP A CA 1
ATOM 868 C C . ASP A 1 115 ? -1.102 2.029 -14.414 1.00 91.75 115 ASP A C 1
ATOM 870 O O . ASP A 1 115 ? -1.794 1.599 -13.492 1.00 91.75 115 ASP A O 1
ATOM 874 N N . TRP A 1 116 ? 0.207 1.791 -14.485 1.00 92.94 116 TRP A N 1
ATOM 875 C CA . TRP A 1 116 ? 0.949 1.062 -13.461 1.00 92.94 116 TRP A CA 1
ATOM 876 C C . TRP A 1 116 ? 0.797 1.713 -12.081 1.00 92.94 116 TRP A C 1
ATOM 878 O O . TRP A 1 116 ? 0.421 1.047 -11.116 1.00 92.94 116 TRP A O 1
ATOM 888 N N . ARG A 1 117 ? 0.988 3.035 -11.979 1.00 93.94 117 ARG A N 1
ATOM 889 C CA . ARG A 1 117 ? 0.798 3.761 -10.715 1.00 93.94 117 ARG A CA 1
ATOM 890 C C . ARG A 1 117 ? -0.642 3.673 -10.207 1.00 93.94 117 ARG A C 1
ATOM 892 O O . ARG A 1 117 ? -0.854 3.522 -9.008 1.00 93.94 117 ARG A O 1
ATOM 899 N N . ARG A 1 118 ? -1.633 3.742 -11.102 1.00 95.94 118 ARG A N 1
ATOM 900 C CA . ARG A 1 118 ? -3.051 3.558 -10.751 1.00 95.94 118 ARG A CA 1
ATOM 901 C C . ARG A 1 118 ? -3.335 2.160 -10.214 1.00 95.94 118 ARG A C 1
ATOM 903 O O . ARG A 1 118 ? -4.071 2.048 -9.241 1.00 95.94 118 ARG A O 1
ATOM 910 N N . HIS A 1 119 ? -2.746 1.123 -10.809 1.00 96.56 119 HIS A N 1
ATOM 911 C CA . HIS A 1 119 ? -2.856 -0.250 -10.310 1.00 96.56 119 HIS A CA 1
ATOM 912 C C . HIS A 1 119 ? -2.343 -0.341 -8.876 1.00 96.56 119 HIS A C 1
ATOM 914 O O . HIS A 1 119 ? -3.054 -0.818 -7.996 1.00 96.56 119 HIS A O 1
ATOM 920 N N . LEU A 1 120 ? -1.125 0.143 -8.626 1.00 96.94 120 LEU A N 1
ATOM 921 C CA . LEU A 1 120 ? -0.534 0.082 -7.291 1.00 96.94 120 LEU A CA 1
ATOM 922 C C . LEU A 1 120 ? -1.366 0.854 -6.260 1.00 96.94 120 LEU A C 1
ATOM 924 O O . LEU A 1 120 ? -1.617 0.347 -5.169 1.00 96.94 120 LEU A O 1
ATOM 928 N N . GLN A 1 121 ? -1.851 2.043 -6.631 1.00 97.44 121 GLN A N 1
ATOM 929 C CA . GLN A 1 121 ? -2.743 2.823 -5.778 1.00 97.44 121 GLN A CA 1
ATOM 930 C C . GLN A 1 121 ? -4.027 2.056 -5.458 1.00 97.44 121 GLN A C 1
ATOM 932 O O . GLN A 1 121 ? -4.436 2.021 -4.305 1.00 97.44 121 GLN A O 1
ATOM 937 N N . HIS A 1 122 ? -4.635 1.397 -6.446 1.00 97.81 122 HIS A N 1
ATOM 938 C CA . HIS A 1 122 ? -5.844 0.607 -6.235 1.00 97.81 122 HIS A CA 1
ATOM 939 C C . HIS A 1 122 ? -5.615 -0.560 -5.263 1.00 97.81 122 HIS A C 1
ATOM 941 O O . HIS A 1 122 ? -6.447 -0.826 -4.395 1.00 97.81 122 HIS A O 1
ATOM 947 N N . SER A 1 123 ? -4.467 -1.229 -5.374 1.00 97.38 123 SER A N 1
ATOM 948 C CA . SER A 1 123 ? -4.071 -2.295 -4.451 1.00 97.38 123 SER A CA 1
ATOM 949 C C . SER A 1 123 ? -3.896 -1.766 -3.021 1.00 97.38 123 SER A C 1
ATOM 951 O O . SER A 1 123 ? -4.413 -2.346 -2.064 1.00 97.38 123 SER A O 1
ATOM 953 N N . LEU A 1 124 ? -3.266 -0.597 -2.864 1.00 97.38 124 LEU A N 1
ATOM 954 C CA . LEU A 1 124 ? -3.142 0.070 -1.568 1.00 97.38 124 LEU A CA 1
ATOM 955 C C . LEU A 1 124 ? -4.497 0.541 -1.015 1.00 97.38 124 LEU A C 1
ATOM 957 O O . LEU A 1 124 ? -4.754 0.393 0.178 1.00 97.38 124 LEU A O 1
ATOM 961 N N . ASP A 1 125 ? -5.385 1.060 -1.860 1.00 97.44 125 ASP A N 1
ATOM 962 C CA . ASP A 1 125 ? -6.730 1.479 -1.457 1.00 97.44 125 ASP A CA 1
ATOM 963 C C . ASP A 1 125 ? -7.534 0.283 -0.931 1.00 97.44 125 ASP A C 1
ATOM 965 O O . ASP A 1 125 ? -8.169 0.391 0.116 1.00 97.44 125 ASP A O 1
ATOM 969 N N . LYS A 1 126 ? -7.424 -0.891 -1.570 1.00 95.81 126 LYS A N 1
ATOM 970 C CA . LYS A 1 126 ? -8.005 -2.146 -1.062 1.00 95.81 126 LYS A CA 1
ATOM 971 C C . LYS A 1 126 ? -7.489 -2.459 0.349 1.00 95.81 126 LYS A C 1
ATOM 973 O O . LYS A 1 126 ? -8.271 -2.864 1.210 1.00 95.81 126 LYS A O 1
ATOM 978 N N . PHE A 1 127 ? -6.192 -2.265 0.606 1.00 95.06 127 PHE A N 1
ATOM 979 C CA . PHE A 1 127 ? -5.602 -2.463 1.936 1.00 95.06 127 PHE A CA 1
ATOM 980 C C . PHE A 1 127 ? -6.118 -1.472 2.963 1.00 95.06 127 PHE A C 1
ATOM 982 O O . PHE A 1 127 ? -6.513 -1.884 4.054 1.00 95.06 127 PHE A O 1
ATOM 989 N N . ARG A 1 128 ? -6.164 -0.189 2.606 1.00 95.12 128 ARG A N 1
ATOM 990 C CA . ARG A 1 128 ? -6.713 0.859 3.462 1.00 95.12 128 ARG A CA 1
ATOM 991 C C . ARG A 1 128 ? -8.166 0.564 3.807 1.00 95.12 128 ARG A C 1
ATOM 993 O O . ARG A 1 128 ? -8.528 0.629 4.973 1.00 95.12 128 ARG A O 1
ATOM 1000 N N . ASP A 1 129 ? -8.981 0.189 2.830 1.00 93.81 129 ASP A N 1
ATOM 1001 C CA . ASP A 1 129 ? -10.392 -0.116 3.048 1.00 93.81 129 ASP A CA 1
ATOM 1002 C C . ASP A 1 129 ? -10.567 -1.329 3.973 1.00 93.81 129 ASP A C 1
ATOM 1004 O O . ASP A 1 129 ? -11.406 -1.302 4.877 1.00 93.81 129 ASP A O 1
ATOM 1008 N N . TYR A 1 130 ? -9.754 -2.376 3.795 1.00 91.44 130 TYR A N 1
ATOM 1009 C CA . TYR A 1 130 ? -9.730 -3.526 4.700 1.00 91.44 130 TYR A CA 1
ATOM 1010 C C . TYR A 1 130 ? -9.321 -3.113 6.121 1.00 91.44 130 TYR A C 1
ATOM 1012 O O . TYR A 1 130 ? -10.026 -3.430 7.080 1.00 91.44 130 TYR A O 1
ATOM 1020 N N . PHE A 1 131 ? -8.227 -2.359 6.256 1.00 90.25 131 PHE A N 1
ATOM 1021 C CA . PHE A 1 131 ? -7.741 -1.837 7.531 1.00 90.25 131 PHE A CA 1
ATOM 1022 C C . PHE A 1 131 ? -8.804 -0.982 8.223 1.00 90.25 131 PHE A C 1
ATOM 1024 O O . PHE A 1 131 ? -9.119 -1.233 9.378 1.00 90.25 131 PHE A O 1
ATOM 1031 N N . CYS A 1 132 ? -9.406 -0.016 7.526 1.00 88.88 132 CYS A N 1
ATOM 1032 C CA . CYS A 1 132 ? -10.424 0.872 8.083 1.00 88.88 132 CYS A CA 1
ATOM 1033 C C . CYS A 1 132 ? -11.645 0.095 8.574 1.00 88.88 132 CYS A C 1
ATOM 1035 O O . CYS A 1 132 ? -12.164 0.405 9.641 1.00 88.88 132 CYS A O 1
ATOM 1037 N N . ARG A 1 133 ? -12.089 -0.934 7.841 1.00 85.75 133 ARG A N 1
ATOM 1038 C CA . ARG A 1 133 ? -13.188 -1.801 8.290 1.00 85.75 133 ARG A CA 1
ATOM 1039 C C . ARG A 1 133 ? -12.821 -2.550 9.568 1.00 85.75 133 ARG A C 1
ATOM 1041 O O . ARG A 1 133 ? -13.611 -2.532 10.506 1.00 85.75 133 ARG A O 1
ATOM 1048 N N . GLN A 1 134 ? -11.637 -3.163 9.629 1.00 80.56 134 GLN A N 1
ATOM 1049 C CA . GLN A 1 134 ? -11.185 -3.862 10.838 1.00 80.56 134 GLN A CA 1
ATOM 1050 C C . GLN A 1 134 ? -11.004 -2.891 12.014 1.00 80.56 134 GLN A C 1
ATOM 1052 O O . GLN A 1 134 ? -11.479 -3.163 13.112 1.00 80.56 134 GLN A O 1
ATOM 1057 N N . TYR A 1 135 ? -10.388 -1.733 11.776 1.00 79.81 135 TYR A N 1
ATOM 1058 C CA . TYR A 1 135 ? -10.127 -0.716 12.790 1.00 79.81 135 TYR A CA 1
ATOM 1059 C C . TYR A 1 135 ? -11.418 -0.104 13.337 1.00 79.81 135 TYR A C 1
ATOM 1061 O O . TYR A 1 135 ? -11.571 -0.013 14.547 1.00 79.81 135 TYR A O 1
ATOM 1069 N N . MET A 1 136 ? -12.375 0.259 12.476 1.00 75.81 136 MET A N 1
ATOM 1070 C CA . MET A 1 136 ? -13.676 0.789 12.902 1.00 75.81 136 MET A CA 1
ATOM 1071 C C . MET A 1 136 ? -14.472 -0.234 13.706 1.00 75.81 136 MET A C 1
ATOM 1073 O O . MET A 1 136 ? -15.062 0.108 14.725 1.00 75.81 136 MET A O 1
ATOM 1077 N N . LEU A 1 137 ? -14.487 -1.494 13.274 1.00 71.94 137 LEU A N 1
ATOM 1078 C CA . LEU A 1 137 ? -15.159 -2.548 14.025 1.00 71.94 137 LEU A CA 1
ATOM 1079 C C . LEU A 1 137 ? -14.464 -2.799 15.373 1.00 71.94 137 LEU A C 1
ATOM 1081 O O . LEU A 1 137 ? -15.145 -2.913 16.387 1.00 71.94 137 LEU A O 1
ATOM 1085 N N . ASN A 1 138 ? -13.129 -2.816 15.421 1.00 71.12 138 ASN A N 1
ATOM 1086 C CA . ASN A 1 138 ? -12.386 -2.886 16.680 1.00 71.12 138 ASN A CA 1
ATOM 1087 C C . ASN A 1 138 ? -12.699 -1.664 17.561 1.00 71.12 138 ASN A C 1
ATOM 1089 O O . ASN A 1 138 ? -12.977 -1.815 18.738 1.00 71.12 138 ASN A O 1
ATOM 1093 N N . PHE A 1 139 ? -12.766 -0.460 17.003 1.00 67.69 139 PHE A N 1
ATOM 1094 C CA . PHE A 1 139 ? -13.121 0.745 17.748 1.00 67.69 139 PHE A CA 1
ATOM 1095 C C . PHE A 1 139 ? -14.537 0.676 18.351 1.00 67.69 139 PHE A C 1
ATOM 1097 O O . PHE A 1 139 ? -14.730 1.017 19.515 1.00 67.69 139 PHE A O 1
ATOM 1104 N N . ILE A 1 140 ? -15.524 0.195 17.588 1.00 65.62 140 ILE A N 1
ATOM 1105 C CA . ILE A 1 140 ? -16.919 0.084 18.044 1.00 65.62 140 ILE A CA 1
ATOM 1106 C C . ILE A 1 140 ? -17.091 -1.051 19.069 1.00 65.62 140 ILE A C 1
ATOM 1108 O O . ILE A 1 140 ? -17.842 -0.898 20.034 1.00 65.62 140 ILE A O 1
ATOM 1112 N N . TYR A 1 141 ? -16.420 -2.191 18.867 1.00 63.66 141 TYR A N 1
ATOM 1113 C CA . TYR A 1 141 ? -16.704 -3.438 19.590 1.00 63.66 141 TYR A CA 1
ATOM 1114 C C . TYR A 1 141 ? -15.607 -3.887 20.579 1.00 63.66 141 TYR A C 1
ATOM 1116 O O . TYR A 1 141 ? -15.861 -4.770 21.403 1.00 63.66 141 TYR A O 1
ATOM 1124 N N . SER A 1 142 ? -14.402 -3.309 20.558 1.00 62.91 142 SER A N 1
ATOM 1125 C CA . SER A 1 142 ? -13.246 -3.797 21.330 1.00 62.91 142 SER A CA 1
ATOM 1126 C C . SER A 1 142 ? -13.031 -3.078 22.662 1.00 62.91 142 SER A C 1
ATOM 1128 O O . SER A 1 142 ? -12.443 -2.007 22.774 1.00 62.91 142 SER A O 1
ATOM 1130 N N . ARG A 1 143 ? -13.539 -3.745 23.700 1.00 55.00 143 ARG A N 1
ATOM 1131 C CA . ARG A 1 143 ? -12.880 -4.157 24.957 1.00 55.00 143 ARG A CA 1
ATOM 1132 C C . ARG A 1 143 ? -11.797 -3.253 25.572 1.00 55.00 143 ARG A C 1
ATOM 1134 O O . ARG A 1 143 ? -10.718 -3.708 25.941 1.00 55.00 143 ARG A O 1
ATOM 1141 N N . GLY A 1 144 ? -12.151 -2.008 25.844 1.00 49.91 144 GLY A N 1
ATOM 1142 C CA . GLY A 1 144 ? -11.496 -1.187 26.856 1.00 49.91 144 GLY A CA 1
ATOM 1143 C C . GLY A 1 144 ? -12.485 -0.143 27.349 1.00 49.91 144 GLY A C 1
ATOM 1144 O O . GLY A 1 144 ? -12.936 0.673 26.558 1.00 49.91 144 GLY A O 1
ATOM 1145 N N . ASP A 1 145 ? -12.808 -0.186 28.641 1.00 55.19 145 ASP A N 1
ATOM 1146 C CA . ASP A 1 145 ? -13.830 0.554 29.421 1.00 55.19 145 ASP A CA 1
ATOM 1147 C C . ASP A 1 145 ? -13.978 2.080 29.166 1.00 55.19 145 ASP A C 1
ATOM 1149 O O . ASP A 1 145 ? -14.800 2.750 29.778 1.00 55.19 145 ASP A O 1
ATOM 1153 N N . LYS A 1 146 ? -13.174 2.678 28.282 1.00 54.09 146 LYS A N 1
ATOM 1154 C CA . LYS A 1 146 ? -13.102 4.127 28.051 1.00 54.09 146 LYS A CA 1
ATOM 1155 C C . LYS A 1 146 ? -13.657 4.599 26.705 1.00 54.09 146 LYS A C 1
ATOM 1157 O O . LYS A 1 146 ? -13.876 5.797 26.564 1.00 54.09 146 LYS A O 1
ATOM 1162 N N . ALA A 1 147 ? -13.871 3.706 25.735 1.00 51.91 147 ALA A N 1
ATOM 1163 C CA . ALA A 1 147 ? -14.336 4.073 24.388 1.00 51.91 147 ALA A CA 1
ATOM 1164 C C . ALA A 1 147 ? -15.468 3.179 23.850 1.00 51.91 147 ALA A C 1
ATOM 1166 O O . ALA A 1 147 ? -15.812 3.264 22.674 1.00 51.91 147 ALA A O 1
ATOM 1167 N N . GLN A 1 148 ? -16.060 2.327 24.694 1.00 56.44 148 GLN A N 1
ATOM 1168 C CA . GLN A 1 148 ? -17.194 1.506 24.284 1.00 56.44 148 GLN A CA 1
ATOM 1169 C C . GLN A 1 148 ? -18.403 2.402 24.013 1.00 56.44 148 GLN A C 1
ATOM 1171 O O . GLN A 1 148 ? -18.845 3.130 24.901 1.00 56.44 148 GLN A O 1
ATOM 1176 N N . LEU A 1 149 ? -18.957 2.311 22.803 1.00 55.81 149 LEU A N 1
ATOM 1177 C CA . LEU A 1 149 ? -20.228 2.938 22.460 1.00 55.81 149 LEU A CA 1
ATOM 1178 C C . LEU A 1 149 ? -21.354 2.187 23.195 1.00 55.81 149 LEU A C 1
ATOM 1180 O O . LEU A 1 149 ? -21.955 1.252 22.669 1.00 55.81 149 LEU A O 1
ATOM 1184 N N . ASP A 1 150 ? -21.587 2.526 24.461 1.00 60.44 150 ASP A N 1
ATOM 1185 C CA . ASP A 1 150 ? -22.667 1.939 25.254 1.00 60.44 150 ASP A CA 1
ATOM 1186 C C . ASP A 1 150 ? -23.962 2.725 25.004 1.00 60.44 150 ASP A C 1
ATOM 1188 O O . ASP A 1 150 ? -23.979 3.956 25.051 1.00 60.44 150 ASP A O 1
ATOM 1192 N N . ALA A 1 151 ? -25.083 2.026 24.807 1.00 63.81 151 ALA A N 1
ATOM 1193 C CA . ALA A 1 151 ? -26.412 2.637 24.804 1.00 63.81 151 ALA A CA 1
ATOM 1194 C C . ALA A 1 151 ? -26.657 3.455 26.086 1.00 63.81 151 ALA A C 1
ATOM 1196 O O . ALA A 1 151 ? -27.375 4.457 26.066 1.00 63.81 151 ALA A O 1
ATOM 1197 N N . ARG A 1 152 ? -26.001 3.086 27.198 1.00 59.97 152 ARG A N 1
ATOM 1198 C CA . ARG A 1 152 ? -26.009 3.873 28.435 1.00 59.97 152 ARG A CA 1
ATOM 1199 C C . ARG A 1 152 ? -25.409 5.266 28.272 1.00 59.97 152 ARG A C 1
ATOM 1201 O O . ARG A 1 152 ? -25.831 6.126 29.023 1.00 59.97 152 ARG A O 1
ATOM 1208 N N . MET A 1 153 ? -24.522 5.541 27.314 1.00 61.56 153 MET A N 1
ATOM 1209 C CA . MET A 1 153 ? -24.011 6.901 27.061 1.00 61.56 153 MET A CA 1
ATOM 1210 C C . MET A 1 153 ? -25.120 7.854 26.600 1.00 61.56 153 MET A C 1
ATOM 1212 O O . MET A 1 153 ? -25.150 9.006 27.018 1.00 61.56 153 MET A O 1
ATOM 1216 N N . TYR A 1 154 ? -26.073 7.359 25.806 1.00 60.16 154 TYR A N 1
ATOM 1217 C CA . TYR A 1 154 ? -27.244 8.129 25.372 1.00 60.16 154 TYR A CA 1
ATOM 1218 C C . TYR A 1 154 ? -28.327 8.230 26.459 1.00 60.16 154 TYR A C 1
ATOM 1220 O O . TYR A 1 154 ? -29.177 9.113 26.406 1.00 60.16 154 TYR A O 1
ATOM 1228 N N . LEU A 1 155 ? -28.299 7.334 27.453 1.00 65.00 155 LEU A N 1
ATOM 1229 C CA . LEU A 1 155 ? -29.279 7.280 28.545 1.00 65.00 155 LEU A CA 1
ATOM 1230 C C . LEU A 1 155 ? -28.787 7.951 29.846 1.00 65.00 155 LEU A C 1
ATOM 1232 O O . LEU A 1 155 ? -29.603 8.446 30.616 1.00 65.00 155 LEU A O 1
ATOM 1236 N N . HIS A 1 156 ? -27.475 7.978 30.101 1.00 58.97 156 HIS A N 1
ATOM 1237 C CA . HIS A 1 156 ? -26.804 8.558 31.277 1.00 58.97 156 HIS A CA 1
ATOM 1238 C C . HIS A 1 156 ? -26.075 9.857 30.921 1.00 58.97 156 HIS A C 1
ATOM 1240 O O . HIS A 1 156 ? -24.934 10.079 31.329 1.00 58.97 156 HIS A O 1
ATOM 1246 N N . GLY A 1 157 ? -26.739 10.739 30.176 1.00 55.56 157 GLY A N 1
ATOM 1247 C CA . GLY A 1 157 ? -26.266 12.102 29.985 1.00 55.56 157 GLY A CA 1
ATOM 1248 C C . GLY A 1 157 ? -25.963 12.754 31.336 1.00 55.56 157 GLY A C 1
ATOM 1249 O O . GLY A 1 157 ? -26.880 13.044 32.110 1.00 55.56 157 GLY A O 1
ATOM 1250 N N . LYS A 1 158 ? -24.678 12.940 31.661 1.00 51.88 158 LYS A N 1
ATOM 1251 C CA . LYS A 1 158 ? -24.272 13.626 32.889 1.00 51.88 158 LYS A CA 1
ATOM 1252 C C . LYS A 1 158 ? -24.842 15.038 32.814 1.00 51.88 158 LYS A C 1
ATOM 1254 O O . LYS A 1 158 ? -24.513 15.809 31.919 1.00 51.88 158 LYS A O 1
ATOM 1259 N N . LYS A 1 159 ? -25.710 15.359 33.771 1.00 49.53 159 LYS A N 1
ATOM 1260 C CA . LYS A 1 159 ? -26.481 16.608 33.862 1.00 49.53 159 LYS A CA 1
ATOM 1261 C C . LYS A 1 159 ? -25.615 17.881 33.923 1.00 49.53 159 LYS A C 1
ATOM 1263 O O . LYS A 1 159 ? -26.162 18.974 33.893 1.00 49.53 159 LYS A O 1
ATOM 1268 N N . GLU A 1 160 ? -24.299 17.728 34.038 1.00 50.69 160 GLU A N 1
ATOM 1269 C CA . GLU A 1 160 ? -23.320 18.806 34.183 1.00 50.69 160 GLU A CA 1
ATOM 1270 C C . GLU A 1 160 ? -22.709 19.255 32.840 1.00 50.69 160 GLU A C 1
ATOM 1272 O O . GLU A 1 160 ? -22.311 20.410 32.751 1.00 50.69 160 GLU A O 1
ATOM 1277 N N . ASP A 1 161 ? -22.730 18.419 31.788 1.00 49.97 161 ASP A N 1
ATOM 1278 C CA . ASP A 1 161 ? -22.181 18.757 30.453 1.00 49.97 161 ASP A CA 1
ATOM 1279 C C . ASP A 1 161 ? -23.255 18.921 29.362 1.00 49.97 161 ASP A C 1
ATOM 1281 O O . ASP A 1 161 ? -22.966 19.305 28.230 1.00 49.97 161 ASP A O 1
ATOM 1285 N N . LEU A 1 162 ? -24.520 18.654 29.690 1.00 49.47 162 LEU A N 1
ATOM 1286 C CA . LEU A 1 162 ? -25.640 18.844 28.777 1.00 49.47 162 LEU A CA 1
ATOM 1287 C C . LEU A 1 162 ? -26.296 20.195 29.049 1.00 49.47 162 LEU A C 1
ATOM 1289 O O . LEU A 1 162 ? -27.232 20.310 29.841 1.00 49.47 162 LEU A O 1
ATOM 1293 N N . PHE A 1 163 ? -25.829 21.224 28.344 1.00 49.09 163 PHE A N 1
ATOM 1294 C CA . PHE A 1 163 ? -26.725 22.303 27.941 1.00 49.09 163 PHE A CA 1
ATOM 1295 C C . PHE A 1 163 ? -27.806 21.662 27.063 1.00 49.09 163 PHE A C 1
ATOM 1297 O O . PHE A 1 163 ? -27.599 21.437 25.876 1.00 49.09 163 PHE A O 1
ATOM 1304 N N . TRP A 1 164 ? -28.945 21.319 27.666 1.00 51.19 164 TRP A N 1
ATOM 1305 C CA . TRP A 1 164 ? -30.103 20.714 26.993 1.00 51.19 164 TRP A CA 1
ATOM 1306 C C . TRP A 1 164 ? -30.702 21.598 25.879 1.00 51.19 164 TRP A C 1
ATOM 1308 O O . TRP A 1 164 ? -31.579 21.138 25.154 1.00 51.19 164 TRP A O 1
ATOM 1318 N N . ASP A 1 165 ? -30.209 22.833 25.730 1.00 50.09 165 ASP A N 1
ATOM 1319 C CA . ASP A 1 165 ? -30.554 23.774 24.659 1.00 50.09 165 ASP A CA 1
ATOM 1320 C C . ASP A 1 165 ? -29.666 23.645 23.405 1.00 50.09 165 ASP A C 1
ATOM 1322 O O . ASP A 1 165 ? -29.930 24.301 22.398 1.00 50.09 165 ASP A O 1
ATOM 1326 N N . SER A 1 166 ? -28.622 22.812 23.437 1.00 55.03 166 SER A N 1
ATOM 1327 C CA . SER A 1 166 ? -27.774 22.535 22.275 1.00 55.03 166 SER A CA 1
ATOM 1328 C C . SER A 1 166 ? -28.192 21.209 21.646 1.00 55.03 166 SER A C 1
ATOM 1330 O O . SER A 1 166 ? -28.310 20.204 22.348 1.00 55.03 166 SER A O 1
ATOM 1332 N N . GLU A 1 167 ? -28.429 21.209 20.329 1.00 55.44 167 GLU A N 1
ATOM 1333 C CA . GLU A 1 167 ? -28.774 20.014 19.547 1.00 55.44 167 GLU A CA 1
ATOM 1334 C C . GLU A 1 167 ? -27.878 18.829 19.947 1.00 55.44 167 GLU A C 1
ATOM 1336 O O . GLU A 1 167 ? -26.671 19.029 20.109 1.00 55.44 167 GLU A O 1
ATOM 1341 N N . PRO A 1 168 ? -28.431 17.615 20.145 1.00 57.84 168 PRO A N 1
ATOM 1342 C CA . PRO A 1 168 ? -27.656 16.474 20.612 1.00 57.84 168 PRO A CA 1
ATOM 1343 C C . PRO A 1 168 ? -26.529 16.204 19.620 1.00 57.84 168 PRO A C 1
ATOM 1345 O O . PRO A 1 168 ? -26.753 15.706 18.515 1.00 57.84 168 PRO A O 1
ATOM 1348 N N . LEU A 1 169 ? -25.313 16.577 20.014 1.00 56.06 169 LEU A N 1
ATOM 1349 C CA . LEU A 1 169 ? -24.140 16.366 19.192 1.00 56.06 169 LEU A CA 1
ATOM 1350 C C . LEU A 1 169 ? -23.876 14.857 19.107 1.00 56.06 169 LEU A C 1
ATOM 1352 O O . LEU A 1 169 ? -24.143 14.126 20.071 1.00 56.06 169 LEU A O 1
ATOM 1356 N N . PRO A 1 170 ? -23.368 14.370 17.965 1.00 55.16 170 PRO A N 1
ATOM 1357 C CA . PRO A 1 170 ? -22.876 13.007 17.876 1.00 55.16 170 PRO A CA 1
ATOM 1358 C C . PRO A 1 170 ? -21.936 12.700 19.054 1.00 55.16 170 PRO A C 1
ATOM 1360 O O . PRO A 1 170 ? -21.244 13.585 19.556 1.00 55.16 170 PRO A O 1
ATOM 1363 N N . SER A 1 171 ? -21.900 11.449 19.521 1.00 57.53 171 SER A N 1
ATOM 1364 C CA . SER A 1 171 ? -20.922 11.056 20.544 1.00 57.53 171 SER A CA 1
ATOM 1365 C C . SER A 1 171 ? -19.507 11.383 20.057 1.00 57.53 171 SER A C 1
ATOM 1367 O O . SER A 1 171 ? -19.271 11.250 18.863 1.00 57.53 171 SER A O 1
ATOM 1369 N N . LEU A 1 172 ? -18.572 11.705 20.959 1.00 53.59 172 LEU A N 1
ATOM 1370 C CA . LEU A 1 172 ? -17.168 12.068 20.672 1.00 53.59 172 LEU A CA 1
ATOM 1371 C C . LEU A 1 172 ? -16.486 11.397 19.455 1.00 53.59 172 LEU A C 1
ATOM 1373 O O . LEU A 1 172 ? -15.770 12.096 18.752 1.00 53.59 172 LEU A O 1
ATOM 1377 N N . PRO A 1 173 ? -16.666 10.097 19.150 1.00 45.66 173 PRO A N 1
ATOM 1378 C CA . PRO A 1 173 ? -16.109 9.510 17.922 1.00 45.66 173 PRO A CA 1
ATOM 1379 C C . PRO A 1 173 ? -16.724 9.962 16.586 1.00 45.66 173 PRO A C 1
ATOM 1381 O O . PRO A 1 173 ? -16.208 9.600 15.532 1.00 45.66 173 PRO A O 1
ATOM 1384 N N . PHE A 1 174 ? -17.835 10.687 16.610 1.00 51.25 174 PHE A N 1
ATOM 1385 C CA . PHE A 1 174 ? -18.591 11.139 15.442 1.00 51.25 174 PHE A CA 1
ATOM 1386 C C . PHE A 1 174 ? -18.728 12.676 15.386 1.00 51.25 174 PHE A C 1
ATOM 1388 O O . PHE A 1 174 ? -19.481 13.174 14.547 1.00 51.25 174 PHE A O 1
ATOM 1395 N N . GLN A 1 175 ? -18.041 13.406 16.277 1.00 53.50 175 GLN A N 1
ATOM 1396 C CA . GLN A 1 175 ? -17.769 14.848 16.154 1.00 53.50 175 GLN A CA 1
ATOM 1397 C C . GLN A 1 175 ? -16.463 15.067 15.394 1.00 53.50 175 GLN A C 1
ATOM 1399 O O . GLN A 1 175 ? -16.426 16.023 14.590 1.00 53.50 175 GLN A O 1
#

InterPro domains:
  IPR033961 Exocyst complex component Exo84 [PTHR21426] (1-175)
  IPR060552 EXO84A-C, helical domain [PF27696] (1-131)

Radius of gyration: 25.45 Å; chains: 1; bounding box: 61×48×70 Å

Foldseek 3Di:
DVVLVVLVVCCVPCVLVVLVVVLVVLLVLLVLLLVQEDDPDPPVVPPDPDDPSVHHQPDPVSNVVSLVVLCCCLPPVVVVVVCVSVVSNVVPPPDDPDDDDDDDDVVVVVVSVVVSSVSSVVSSVVSVVSSCVVVVCCQAPDDDPPRHPDPVCVVCVPPPPDPVPDDPDPPPVRD